Protein AF-A0A948BMI4-F1 (afdb_monomer_lite)

Structure (mmCIF, N/CA/C/O backbone):
data_AF-A0A948BMI4-F1
#
_entry.id   AF-A0A948BMI4-F1
#
loop_
_atom_site.group_PDB
_atom_site.id
_atom_site.type_symbol
_atom_site.label_atom_id
_atom_site.label_alt_id
_atom_site.label_comp_id
_atom_site.label_asym_id
_atom_site.label_entity_id
_atom_site.label_seq_id
_atom_site.pdbx_PDB_ins_code
_atom_site.Cartn_x
_atom_site.Cartn_y
_atom_site.Cartn_z
_atom_site.occupancy
_atom_site.B_iso_or_equiv
_atom_site.auth_seq_id
_atom_site.auth_comp_id
_atom_site.auth_asym_id
_atom_site.auth_atom_id
_atom_site.pdbx_PDB_model_num
ATOM 1 N N . MET A 1 1 ? -11.819 4.255 -56.281 1.00 50.78 1 MET A N 1
ATOM 2 C CA . MET A 1 1 ? -11.807 3.474 -55.018 1.00 50.78 1 MET A CA 1
ATOM 3 C C . MET A 1 1 ? -10.461 3.476 -54.283 1.00 50.78 1 MET A C 1
ATOM 5 O O . MET A 1 1 ? -10.488 3.552 -53.065 1.00 50.78 1 MET A O 1
ATOM 9 N N . GLY A 1 2 ? -9.300 3.485 -54.956 1.00 51.44 2 GLY A N 1
ATOM 10 C CA . GLY A 1 2 ? -7.984 3.348 -54.291 1.00 51.44 2 GLY A CA 1
ATOM 11 C C . GLY A 1 2 ? -7.544 4.464 -53.323 1.00 51.44 2 GLY A C 1
ATOM 12 O O . GLY A 1 2 ? -6.832 4.185 -52.367 1.00 51.44 2 GLY A O 1
ATOM 13 N N . LYS A 1 3 ? -8.005 5.714 -53.491 1.00 50.28 3 LYS A N 1
ATOM 14 C CA . LYS A 1 3 ? -7.587 6.841 -52.624 1.00 50.28 3 LYS A CA 1
ATOM 15 C C . LYS A 1 3 ? -8.159 6.781 -51.197 1.00 50.28 3 LYS A C 1
ATOM 17 O O . LYS A 1 3 ? -7.543 7.297 -50.276 1.00 50.28 3 LYS A O 1
ATOM 22 N N . ARG A 1 4 ? -9.320 6.135 -51.006 1.00 53.16 4 ARG A N 1
ATOM 23 C CA . ARG A 1 4 ? -9.958 5.986 -49.682 1.00 53.16 4 ARG A CA 1
ATOM 24 C C . ARG A 1 4 ? -9.308 4.880 -48.848 1.00 53.16 4 ARG A C 1
ATOM 26 O O . ARG A 1 4 ? -9.227 5.009 -47.637 1.00 53.16 4 ARG A O 1
ATOM 33 N N . ILE A 1 5 ? -8.796 3.837 -49.500 1.00 58.19 5 ILE A N 1
ATOM 34 C CA . ILE A 1 5 ? -8.143 2.700 -48.835 1.00 58.19 5 ILE A CA 1
ATOM 35 C C . ILE A 1 5 ? -6.747 3.103 -48.332 1.00 58.19 5 ILE A C 1
ATOM 37 O O . ILE A 1 5 ? -6.380 2.774 -47.209 1.00 58.19 5 ILE A O 1
ATOM 41 N N . ALA A 1 6 ? -6.012 3.906 -49.112 1.00 57.78 6 ALA A N 1
ATOM 42 C CA . ALA A 1 6 ? -4.704 4.427 -48.709 1.00 57.78 6 ALA A CA 1
ATOM 43 C C . ALA A 1 6 ? -4.778 5.364 -47.484 1.00 57.78 6 ALA A C 1
ATOM 45 O O . ALA A 1 6 ? -3.918 5.297 -46.612 1.00 57.78 6 ALA A O 1
ATOM 46 N N . ALA A 1 7 ? -5.825 6.193 -47.380 1.00 56.16 7 ALA A N 1
ATOM 47 C CA . ALA A 1 7 ? -6.018 7.090 -46.237 1.00 56.16 7 ALA A CA 1
ATOM 48 C C . ALA A 1 7 ? -6.340 6.331 -44.936 1.00 56.16 7 ALA A C 1
ATOM 50 O O . ALA A 1 7 ? -5.856 6.699 -43.870 1.00 56.16 7 ALA A O 1
ATOM 51 N N . VAL A 1 8 ? -7.112 5.244 -45.029 1.00 58.72 8 VAL A N 1
ATOM 52 C CA . VAL A 1 8 ? -7.454 4.393 -43.877 1.00 58.72 8 VAL A CA 1
ATOM 53 C C . VAL A 1 8 ? -6.236 3.600 -43.392 1.00 58.72 8 VAL A C 1
ATOM 55 O O . VAL A 1 8 ? -6.011 3.508 -42.188 1.00 58.72 8 VAL A O 1
ATOM 58 N N . ALA A 1 9 ? -5.403 3.096 -44.308 1.00 58.59 9 ALA A N 1
ATOM 59 C CA . ALA A 1 9 ? -4.159 2.413 -43.952 1.00 58.59 9 ALA A CA 1
ATOM 60 C C . ALA A 1 9 ? -3.138 3.356 -43.281 1.00 58.59 9 ALA A C 1
ATOM 62 O O . ALA A 1 9 ? -2.471 2.962 -42.326 1.00 58.59 9 ALA A O 1
ATOM 63 N N . LEU A 1 10 ? -3.056 4.614 -43.731 1.00 55.06 10 LEU A N 1
ATOM 64 C CA . LEU A 1 10 ? -2.165 5.620 -43.144 1.00 55.06 10 LEU A CA 1
ATOM 65 C C . LEU A 1 10 ? -2.609 6.036 -41.728 1.00 55.06 10 LEU A C 1
ATOM 67 O O . LEU A 1 10 ? -1.770 6.199 -40.846 1.00 55.06 10 LEU A O 1
ATOM 71 N N . LEU A 1 11 ? -3.923 6.152 -41.495 1.00 55.62 11 LEU A N 1
ATOM 72 C CA . LEU A 1 11 ? -4.484 6.419 -40.165 1.00 55.62 11 LEU A CA 1
ATOM 73 C C . LEU A 1 11 ? -4.251 5.252 -39.198 1.00 55.62 11 LEU A C 1
ATOM 75 O O . LEU A 1 11 ? -3.879 5.497 -38.053 1.00 55.62 11 LEU A O 1
ATOM 79 N N . MET A 1 12 ? -4.388 4.000 -39.659 1.00 55.59 12 MET A N 1
ATOM 80 C CA . MET A 1 12 ? -4.096 2.828 -38.823 1.00 55.59 12 MET A CA 1
ATOM 81 C C . MET A 1 12 ? -2.617 2.747 -38.419 1.00 55.59 12 MET A C 1
ATOM 83 O O . MET A 1 12 ? -2.314 2.439 -37.265 1.00 55.59 12 MET A O 1
ATOM 87 N N . ALA A 1 13 ? -1.696 3.070 -39.332 1.00 54.59 13 ALA A N 1
ATOM 88 C CA . ALA A 1 13 ? -0.263 3.092 -39.039 1.00 54.59 13 ALA A CA 1
ATOM 89 C C . ALA A 1 13 ? 0.114 4.191 -38.026 1.00 54.59 13 ALA A C 1
ATOM 91 O O . ALA A 1 13 ? 0.957 3.962 -37.161 1.00 54.59 13 ALA A O 1
ATOM 92 N N . PHE A 1 14 ? -0.553 5.352 -38.067 1.00 52.34 14 PHE A N 1
ATOM 93 C CA . PHE A 1 14 ? -0.360 6.416 -37.074 1.00 52.34 14 PHE A CA 1
ATOM 94 C C . PHE A 1 14 ? -0.955 6.073 -35.701 1.00 52.34 14 PHE A C 1
ATOM 96 O O . PHE A 1 14 ? -0.354 6.407 -34.682 1.00 52.34 14 PHE A O 1
ATOM 103 N N . SER A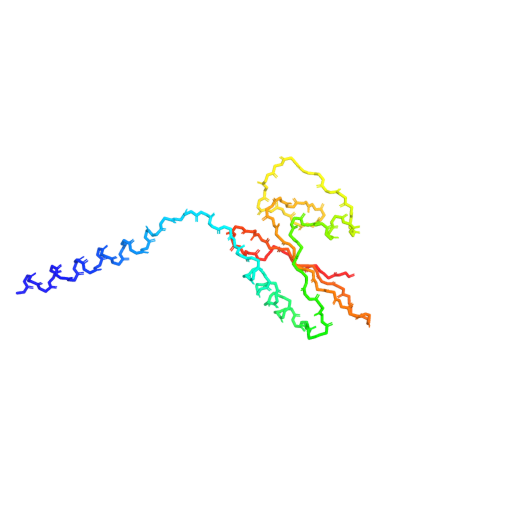 1 15 ? -2.083 5.356 -35.645 1.00 52.47 15 SER A N 1
ATOM 104 C CA . SER A 1 15 ? -2.618 4.846 -34.374 1.00 52.47 15 SER A CA 1
ATOM 105 C C . SER A 1 15 ? -1.765 3.725 -33.772 1.00 52.47 15 SER A C 1
ATOM 107 O O . SER A 1 15 ? -1.665 3.638 -32.555 1.00 52.47 15 SER A O 1
ATOM 109 N N . LEU A 1 16 ? -1.091 2.913 -34.596 1.00 48.19 16 LEU A N 1
ATOM 110 C CA . LEU A 1 16 ? -0.130 1.907 -34.125 1.00 48.19 16 LEU A CA 1
ATOM 111 C C . LEU A 1 16 ? 1.130 2.546 -33.525 1.00 48.19 16 LEU A C 1
ATOM 113 O O . LEU A 1 16 ? 1.643 2.050 -32.527 1.00 48.19 16 LEU A O 1
ATOM 117 N N . LEU A 1 17 ? 1.590 3.678 -34.068 1.00 47.78 17 LEU A N 1
ATOM 118 C CA . LEU A 1 17 ? 2.735 4.418 -33.523 1.00 47.78 17 LEU A CA 1
ATOM 119 C C . LEU A 1 17 ? 2.436 5.105 -32.179 1.00 47.78 17 LEU A C 1
ATOM 121 O O . LEU A 1 17 ? 3.354 5.283 -31.387 1.00 47.78 17 LEU A O 1
ATOM 125 N N . PHE A 1 18 ? 1.172 5.426 -31.878 1.00 46.12 18 PHE A N 1
ATOM 126 C CA . PHE A 1 18 ? 0.768 5.911 -30.548 1.00 46.12 18 PHE A CA 1
ATOM 127 C C . PHE A 1 18 ? 0.729 4.808 -29.479 1.00 46.12 18 PHE A C 1
ATOM 129 O O . PHE A 1 18 ? 0.799 5.112 -28.292 1.00 46.12 18 PHE A O 1
ATOM 136 N N . ILE A 1 19 ? 0.631 3.537 -29.883 1.00 52.31 19 ILE A N 1
ATOM 137 C CA . ILE A 1 19 ? 0.611 2.388 -28.962 1.00 52.31 19 ILE A CA 1
ATOM 138 C C . ILE A 1 19 ? 2.039 1.950 -28.602 1.00 52.31 19 ILE A C 1
ATOM 140 O O . ILE A 1 19 ? 2.262 1.382 -27.539 1.00 52.31 19 ILE A O 1
ATOM 144 N N . ILE A 1 20 ? 3.027 2.285 -29.436 1.00 47.75 20 ILE A N 1
ATOM 145 C CA . ILE A 1 20 ? 4.455 2.076 -29.157 1.00 47.75 20 ILE A CA 1
ATOM 146 C C . ILE A 1 20 ? 5.041 3.370 -28.568 1.00 47.75 20 ILE A C 1
ATOM 148 O O . ILE A 1 20 ? 6.095 3.862 -28.967 1.00 47.75 20 ILE A O 1
ATOM 152 N N . GLY A 1 21 ? 4.321 3.959 -27.612 1.00 44.25 21 GLY A N 1
ATOM 153 C CA . GLY A 1 21 ? 4.924 4.877 -26.661 1.00 44.25 21 GLY A CA 1
ATOM 154 C C . GLY A 1 21 ? 5.904 4.066 -25.828 1.00 44.25 21 GLY A C 1
ATOM 155 O O . GLY A 1 21 ? 5.504 3.126 -25.151 1.00 44.25 21 GLY A O 1
ATOM 156 N N . ILE A 1 22 ? 7.186 4.385 -25.967 1.00 49.56 22 ILE A N 1
ATOM 157 C CA . ILE A 1 22 ? 8.327 3.828 -25.240 1.00 49.56 22 ILE A CA 1
ATOM 158 C C . ILE A 1 22 ? 7.912 3.518 -23.795 1.00 49.56 22 ILE A C 1
ATOM 160 O O . ILE A 1 22 ? 7.785 4.428 -22.978 1.00 49.56 22 ILE A O 1
ATOM 164 N N . ALA A 1 23 ? 7.691 2.237 -23.491 1.00 48.03 23 ALA A N 1
ATOM 165 C CA . ALA A 1 23 ? 7.486 1.755 -22.135 1.00 48.03 23 ALA A CA 1
ATOM 166 C C . ALA A 1 23 ? 8.838 1.801 -21.413 1.00 48.03 23 ALA A C 1
ATOM 168 O O . ALA A 1 23 ? 9.484 0.785 -21.174 1.00 48.03 23 ALA A O 1
ATOM 169 N N . ALA A 1 24 ? 9.302 3.011 -21.105 1.00 44.19 24 ALA A N 1
ATOM 170 C CA . ALA A 1 24 ? 10.083 3.180 -19.900 1.00 44.19 24 ALA A CA 1
ATOM 171 C C . ALA A 1 24 ? 9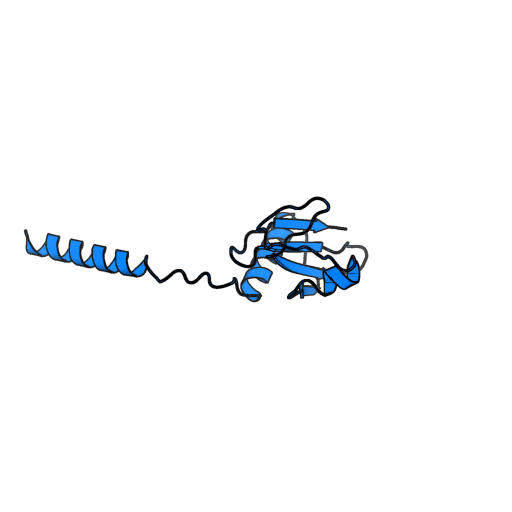.162 2.709 -18.773 1.00 44.19 24 ALA A C 1
ATOM 173 O O . ALA A 1 24 ? 8.042 3.207 -18.665 1.00 44.19 24 ALA A O 1
ATOM 174 N N . ALA A 1 25 ? 9.590 1.703 -18.010 1.00 54.91 25 ALA A N 1
ATOM 175 C CA . ALA A 1 25 ? 8.930 1.305 -16.776 1.00 54.91 25 ALA A CA 1
ATOM 176 C C . ALA A 1 25 ? 8.937 2.527 -15.847 1.00 54.91 25 ALA A C 1
ATOM 178 O O . ALA A 1 25 ? 9.912 2.793 -15.147 1.00 54.91 25 ALA A O 1
ATOM 179 N N . GLN A 1 26 ? 7.913 3.364 -15.975 1.00 62.81 26 GLN A N 1
ATOM 180 C CA . GLN A 1 26 ? 7.751 4.551 -15.169 1.00 62.81 26 GLN A CA 1
ATOM 181 C C . GLN A 1 26 ? 7.099 4.079 -13.882 1.00 62.81 26 GLN A C 1
ATOM 183 O O . GLN A 1 26 ? 5.980 3.572 -13.913 1.00 62.81 26 GLN A O 1
ATOM 188 N N . GLU A 1 27 ? 7.836 4.206 -12.781 1.00 69.88 27 GLU A N 1
ATOM 189 C CA . GLU A 1 27 ? 7.333 3.878 -11.452 1.00 69.88 27 GLU A CA 1
ATOM 190 C C . GLU A 1 27 ? 5.977 4.560 -11.221 1.00 69.88 27 GLU A C 1
ATOM 192 O O . GLU A 1 27 ? 5.765 5.718 -11.610 1.00 69.88 27 GLU A O 1
ATOM 197 N N . VAL A 1 28 ? 5.049 3.830 -10.607 1.00 81.44 28 VAL A N 1
ATOM 198 C CA . VAL A 1 28 ? 3.720 4.340 -10.291 1.00 81.44 28 VAL A CA 1
ATOM 199 C C . VAL A 1 28 ? 3.859 5.483 -9.290 1.00 81.44 28 VAL A C 1
ATOM 201 O O . VAL A 1 28 ? 4.554 5.383 -8.281 1.00 81.44 28 VAL A O 1
ATOM 204 N N . THR A 1 29 ? 3.194 6.603 -9.567 1.00 88.81 29 THR A N 1
ATOM 205 C CA . THR A 1 29 ? 3.293 7.786 -8.708 1.00 88.81 29 THR A CA 1
ATOM 206 C C . THR A 1 29 ? 2.695 7.526 -7.325 1.00 88.81 29 THR A C 1
ATOM 208 O O . THR A 1 29 ? 1.731 6.773 -7.179 1.00 88.81 29 THR A O 1
ATOM 211 N N . ALA A 1 30 ? 3.209 8.214 -6.301 1.00 87.94 30 ALA A N 1
ATOM 212 C CA . ALA A 1 30 ? 2.700 8.104 -4.932 1.00 87.94 30 ALA A CA 1
ATOM 213 C C . ALA A 1 30 ? 1.189 8.389 -4.832 1.00 87.94 30 ALA A C 1
ATOM 215 O O . ALA A 1 30 ? 0.472 7.687 -4.121 1.00 87.94 30 ALA A O 1
ATOM 216 N N . ASP A 1 31 ? 0.689 9.376 -5.583 1.00 89.75 31 ASP A N 1
ATOM 217 C CA . ASP A 1 31 ? -0.744 9.688 -5.634 1.00 89.75 31 ASP A CA 1
ATOM 218 C C . ASP A 1 31 ? -1.547 8.515 -6.194 1.00 89.75 31 ASP A C 1
ATOM 220 O O . ASP A 1 31 ? -2.567 8.128 -5.621 1.00 89.75 31 ASP A O 1
ATOM 224 N N . LYS A 1 32 ? -1.046 7.877 -7.258 1.00 88.94 32 LYS A N 1
ATOM 225 C CA . LYS A 1 32 ? -1.711 6.715 -7.838 1.00 88.94 32 LYS A CA 1
ATOM 226 C C . LYS A 1 32 ? -1.705 5.520 -6.884 1.00 88.94 32 LYS A C 1
ATOM 228 O O . LYS A 1 32 ? -2.709 4.818 -6.779 1.00 88.94 32 LYS A O 1
ATOM 233 N N . ILE A 1 33 ? -0.615 5.316 -6.151 1.00 90.12 33 ILE A N 1
ATOM 234 C CA . ILE A 1 33 ? -0.516 4.264 -5.134 1.00 90.12 33 ILE A CA 1
ATOM 235 C C . ILE A 1 33 ? -1.514 4.511 -3.994 1.00 90.12 33 ILE A C 1
ATOM 237 O O . ILE A 1 33 ? -2.227 3.590 -3.597 1.00 90.12 33 ILE A O 1
ATOM 241 N N . LYS A 1 34 ? -1.646 5.753 -3.512 1.00 91.38 34 LYS A N 1
ATOM 242 C CA . LYS A 1 34 ? -2.663 6.113 -2.508 1.00 91.38 34 LYS A CA 1
ATOM 243 C C . LYS A 1 34 ? -4.083 5.854 -3.009 1.00 91.38 34 LYS A C 1
ATOM 245 O O . LYS A 1 34 ? -4.886 5.283 -2.274 1.00 91.38 34 LYS A O 1
ATOM 250 N N . GLU A 1 35 ? -4.398 6.241 -4.246 1.00 91.31 35 GLU A N 1
ATOM 251 C CA . GLU A 1 35 ? -5.709 5.974 -4.854 1.00 91.31 35 GLU A CA 1
ATOM 252 C C . GLU A 1 35 ? -6.031 4.476 -4.881 1.00 91.31 35 GLU A C 1
ATOM 254 O O . GLU A 1 35 ? -7.129 4.067 -4.493 1.00 91.31 35 GLU A O 1
ATOM 259 N N . VAL A 1 36 ? -5.070 3.658 -5.319 1.00 90.62 36 VAL A N 1
ATOM 260 C CA . VAL A 1 36 ? -5.209 2.199 -5.378 1.00 90.62 36 VAL A CA 1
ATOM 261 C C . VAL A 1 36 ? -5.415 1.619 -3.978 1.00 90.62 36 VAL A C 1
ATOM 263 O O . VAL A 1 36 ? -6.321 0.807 -3.785 1.00 90.62 36 VAL A O 1
ATOM 266 N N . ALA A 1 37 ? -4.648 2.076 -2.986 1.00 92.44 37 ALA A N 1
ATOM 267 C CA . ALA A 1 37 ? -4.792 1.626 -1.606 1.00 92.44 37 ALA A CA 1
ATOM 268 C C . ALA A 1 37 ? -6.176 1.954 -1.031 1.00 92.44 37 ALA A C 1
ATOM 270 O O . ALA A 1 37 ? -6.839 1.090 -0.460 1.00 92.44 37 ALA A O 1
ATOM 271 N N . ILE A 1 38 ? -6.650 3.186 -1.236 1.00 92.75 38 ILE A N 1
ATOM 272 C CA . ILE A 1 38 ? -7.982 3.626 -0.803 1.00 92.75 38 ILE A CA 1
ATOM 273 C C . ILE A 1 38 ? -9.071 2.755 -1.436 1.00 92.75 38 ILE A C 1
ATOM 275 O O . ILE A 1 38 ? -10.002 2.331 -0.748 1.00 92.75 38 ILE A O 1
ATOM 279 N N . ALA A 1 39 ? -8.961 2.470 -2.736 1.00 91.31 39 ALA A N 1
ATOM 280 C CA . ALA A 1 39 ? -9.907 1.607 -3.432 1.00 91.31 39 ALA A CA 1
ATOM 281 C C . ALA A 1 39 ? -9.894 0.176 -2.868 1.00 91.31 39 ALA A C 1
ATOM 283 O O . ALA A 1 39 ? -10.961 -0.400 -2.655 1.00 91.31 39 ALA A O 1
ATOM 284 N N . ALA A 1 40 ? -8.713 -0.371 -2.566 1.00 89.69 40 ALA A N 1
ATOM 285 C CA . ALA A 1 40 ? -8.556 -1.709 -2.002 1.00 89.69 40 ALA A CA 1
ATOM 286 C C . ALA A 1 40 ? -9.200 -1.845 -0.612 1.00 89.69 40 ALA A C 1
ATOM 288 O O . ALA A 1 40 ? -9.920 -2.811 -0.354 1.00 89.69 40 ALA A O 1
ATOM 289 N N . VAL A 1 41 ? -9.002 -0.858 0.268 1.00 89.69 41 VAL A N 1
ATOM 290 C CA . VAL A 1 41 ? -9.604 -0.847 1.613 1.00 89.69 41 VAL A CA 1
ATOM 291 C C . VAL A 1 41 ? -11.123 -0.685 1.536 1.00 89.69 41 VAL A C 1
ATOM 293 O O . VAL A 1 41 ? -11.861 -1.441 2.171 1.00 89.69 41 VAL A O 1
ATOM 296 N N . LYS A 1 42 ? -11.620 0.224 0.685 1.00 89.88 42 LYS A N 1
ATOM 297 C CA . LYS A 1 42 ? -13.065 0.396 0.461 1.00 89.88 42 LYS A CA 1
ATOM 298 C C . LYS A 1 42 ? -13.722 -0.855 -0.124 1.00 89.88 42 LYS A C 1
ATOM 300 O O . LYS A 1 42 ? -14.842 -1.180 0.258 1.00 89.88 42 LYS A O 1
ATOM 305 N N . ALA A 1 43 ? -13.034 -1.587 -1.003 1.00 88.00 43 ALA A N 1
ATOM 306 C CA . ALA A 1 43 ? -13.532 -2.845 -1.562 1.00 88.00 43 ALA A CA 1
ATOM 307 C C . ALA A 1 43 ? -13.704 -3.948 -0.500 1.00 88.00 43 ALA A C 1
ATOM 309 O O . ALA A 1 43 ? -14.540 -4.832 -0.676 1.00 88.00 43 ALA A O 1
ATOM 310 N N . LYS A 1 44 ? -12.979 -3.871 0.628 1.00 85.88 44 LYS A N 1
ATOM 311 C CA . LYS A 1 44 ? -13.197 -4.725 1.809 1.00 85.88 44 LYS A CA 1
ATOM 312 C C . LYS A 1 44 ? -14.371 -4.270 2.694 1.00 85.88 44 LYS A C 1
ATOM 314 O O . LYS A 1 44 ? -14.652 -4.917 3.697 1.00 85.88 44 LYS A O 1
ATOM 319 N N . GLY A 1 45 ? -15.068 -3.189 2.335 1.00 87.56 45 GLY A N 1
ATOM 320 C CA . GLY A 1 45 ? -16.209 -2.655 3.086 1.00 87.56 45 GLY A CA 1
ATOM 321 C C . GLY A 1 45 ? -15.822 -1.816 4.306 1.00 87.56 45 GLY A C 1
ATOM 322 O O . GLY A 1 45 ? -16.651 -1.606 5.188 1.00 87.56 45 GLY A O 1
ATOM 323 N N . ILE A 1 46 ? -14.575 -1.348 4.374 1.00 85.81 46 ILE A N 1
ATOM 324 C CA . ILE A 1 46 ? -14.056 -0.590 5.515 1.00 85.81 46 ILE A CA 1
ATOM 325 C C . ILE A 1 46 ? -14.268 0.908 5.270 1.00 85.81 46 ILE A C 1
ATOM 327 O O . ILE A 1 46 ? -13.902 1.430 4.212 1.00 85.81 46 ILE A O 1
ATOM 331 N N . ASN A 1 47 ? -14.862 1.605 6.246 1.00 87.00 47 ASN A N 1
ATOM 332 C CA . ASN A 1 47 ? -14.965 3.063 6.210 1.00 87.00 47 ASN A CA 1
ATOM 333 C C . ASN A 1 47 ? -13.613 3.678 6.589 1.00 87.00 47 ASN A C 1
ATOM 335 O O . ASN A 1 47 ? -13.080 3.358 7.642 1.00 87.00 47 ASN A O 1
ATOM 339 N N . ILE A 1 48 ? -13.082 4.558 5.741 1.00 87.50 48 ILE A N 1
ATOM 340 C CA . ILE A 1 48 ? -11.782 5.220 5.933 1.00 87.50 48 ILE A CA 1
ATOM 341 C C . ILE A 1 48 ? -11.910 6.720 6.234 1.00 87.50 48 ILE A C 1
ATOM 343 O O . ILE A 1 48 ? -10.903 7.416 6.245 1.00 87.50 48 ILE A O 1
ATOM 347 N N . GLU A 1 49 ? -13.125 7.249 6.419 1.00 86.38 49 GLU A N 1
ATOM 348 C CA . GLU A 1 49 ? -13.353 8.687 6.667 1.00 86.38 49 GLU A CA 1
ATOM 349 C C . GLU A 1 49 ? -12.619 9.208 7.907 1.00 86.38 49 GLU A C 1
ATOM 351 O O . GLU A 1 49 ? -12.208 10.366 7.943 1.00 86.38 49 GLU A O 1
ATOM 356 N N . GLU A 1 50 ? -12.430 8.345 8.903 1.00 84.62 50 GLU A N 1
ATOM 357 C CA . GLU A 1 50 ? -11.740 8.670 10.152 1.00 84.62 50 GLU A CA 1
ATOM 358 C C . GLU A 1 50 ? -10.252 8.283 10.140 1.00 84.62 50 GLU A C 1
ATOM 360 O O . GLU A 1 50 ? -9.562 8.518 11.131 1.00 84.62 50 GLU A O 1
ATOM 365 N N . ALA A 1 51 ? -9.753 7.713 9.036 1.00 88.19 51 ALA A N 1
ATOM 366 C CA . ALA A 1 51 ? -8.364 7.288 8.908 1.00 88.19 51 ALA A CA 1
ATOM 367 C C . ALA A 1 51 ? -7.463 8.419 8.404 1.00 88.19 51 ALA A C 1
ATOM 369 O O . ALA A 1 51 ? -7.787 9.112 7.432 1.00 88.19 51 ALA A O 1
ATOM 370 N N . VAL A 1 52 ? -6.273 8.547 8.988 1.00 89.94 52 VAL A N 1
ATOM 371 C CA . VAL A 1 52 ? -5.184 9.318 8.380 1.00 89.94 52 VAL A CA 1
ATOM 372 C C . VAL A 1 52 ? -4.447 8.401 7.405 1.00 89.94 52 VAL A C 1
ATOM 374 O O . VAL A 1 52 ? -3.873 7.389 7.792 1.00 89.94 52 VAL A O 1
ATOM 377 N N . VAL A 1 53 ? -4.470 8.749 6.116 1.00 90.81 53 VAL A N 1
ATOM 378 C CA . VAL A 1 53 ? -3.826 7.951 5.060 1.00 90.81 53 VAL A CA 1
ATOM 379 C C . VAL A 1 53 ? -2.398 8.435 4.835 1.00 90.81 53 VAL A C 1
ATOM 381 O O . VAL A 1 53 ? -2.169 9.540 4.333 1.00 90.81 53 VAL A O 1
ATOM 384 N N . ILE A 1 54 ? -1.429 7.589 5.167 1.00 90.38 54 ILE A N 1
ATOM 385 C CA . ILE A 1 54 ? -0.002 7.887 5.107 1.00 90.38 54 ILE A CA 1
ATOM 386 C C . ILE A 1 54 ? 0.643 7.003 4.041 1.00 90.38 54 ILE A C 1
ATOM 388 O O . ILE A 1 54 ? 0.486 5.788 4.034 1.00 90.38 54 ILE A O 1
ATOM 392 N N . TYR A 1 55 ? 1.370 7.620 3.112 1.00 89.19 55 TYR A N 1
ATOM 393 C CA . TYR A 1 55 ? 2.201 6.892 2.154 1.00 89.19 55 TYR A CA 1
ATOM 394 C C . TYR A 1 55 ? 3.601 6.751 2.736 1.00 89.19 55 TYR A C 1
ATOM 396 O O . TYR A 1 55 ? 4.259 7.757 3.002 1.00 89.19 55 TYR A O 1
ATOM 404 N N . ASP A 1 56 ? 4.021 5.511 2.943 1.00 84.25 56 ASP A N 1
ATOM 405 C CA . ASP A 1 56 ? 5.298 5.155 3.545 1.00 84.25 56 ASP A CA 1
ATOM 406 C C . ASP A 1 56 ? 6.308 4.803 2.446 1.00 84.25 56 ASP A C 1
ATOM 408 O O . ASP A 1 56 ? 6.416 3.663 1.978 1.00 84.25 56 ASP A O 1
ATOM 412 N N . ASP A 1 57 ? 7.017 5.833 1.981 1.00 79.88 57 ASP A N 1
ATOM 413 C CA . ASP A 1 57 ? 8.033 5.695 0.944 1.00 79.88 57 ASP A CA 1
ATOM 414 C C . ASP A 1 57 ? 9.295 5.021 1.495 1.00 79.88 57 ASP A C 1
ATOM 416 O O . ASP A 1 57 ? 9.993 5.561 2.358 1.00 79.88 57 ASP A O 1
ATOM 420 N N . GLY A 1 58 ? 9.598 3.832 0.978 1.00 70.62 58 GLY A N 1
ATOM 421 C CA . GLY A 1 58 ? 10.721 3.027 1.455 1.00 70.62 58 GLY A CA 1
ATOM 422 C C . GLY A 1 58 ? 10.451 2.260 2.751 1.00 70.62 58 GLY A C 1
ATOM 423 O O . GLY A 1 58 ? 11.412 1.800 3.351 1.00 70.62 58 GLY A O 1
ATOM 424 N N . ASN A 1 59 ? 9.182 2.082 3.146 1.00 75.06 59 ASN A N 1
ATOM 425 C CA . ASN A 1 59 ? 8.756 1.204 4.247 1.00 75.06 59 ASN A CA 1
ATOM 426 C C . ASN A 1 59 ? 9.332 1.562 5.629 1.00 75.06 59 ASN A C 1
ATOM 428 O O . ASN A 1 59 ? 9.546 0.677 6.453 1.00 75.06 59 ASN A O 1
ATOM 432 N N . LYS A 1 60 ? 9.593 2.844 5.897 1.00 77.88 60 LYS A N 1
ATOM 433 C CA . LYS A 1 60 ? 10.212 3.284 7.154 1.00 77.88 60 LYS A CA 1
ATOM 434 C C . LYS A 1 60 ? 9.285 3.094 8.346 1.00 77.88 60 LYS A C 1
ATOM 436 O O . LYS A 1 60 ? 9.733 2.615 9.379 1.00 77.88 60 LYS A O 1
ATOM 441 N N . LEU A 1 61 ? 8.004 3.438 8.203 1.00 78.19 61 LEU A N 1
ATOM 442 C CA . LEU A 1 61 ? 7.020 3.233 9.271 1.00 78.19 61 LEU A CA 1
ATOM 443 C C . LEU A 1 61 ? 6.816 1.745 9.534 1.00 78.19 61 LEU A C 1
ATOM 445 O O . LEU A 1 61 ? 6.718 1.329 10.683 1.00 78.19 61 LEU A O 1
ATOM 449 N N . MET A 1 62 ? 6.803 0.938 8.475 1.00 76.12 62 MET A N 1
ATOM 450 C CA . MET A 1 62 ? 6.745 -0.513 8.611 1.00 76.12 62 MET A CA 1
ATOM 451 C C . MET A 1 62 ? 7.985 -1.055 9.344 1.00 76.12 62 MET A C 1
ATOM 453 O O . MET A 1 62 ? 7.834 -1.843 10.275 1.00 76.12 62 MET A O 1
ATOM 457 N N . GLU A 1 63 ? 9.194 -0.611 8.987 1.00 75.50 63 GLU A N 1
ATOM 458 C CA . GLU A 1 63 ? 10.436 -1.007 9.667 1.00 75.50 63 GLU A CA 1
ATOM 459 C C . GLU A 1 63 ? 10.475 -0.561 11.135 1.00 75.50 63 GLU A C 1
ATOM 461 O O . GLU A 1 63 ? 10.956 -1.301 11.992 1.00 75.50 63 GLU A O 1
ATOM 466 N N . GLU A 1 64 ? 9.959 0.625 11.456 1.00 77.25 64 GLU A N 1
ATOM 467 C CA . GLU A 1 64 ? 9.832 1.098 12.838 1.00 77.25 64 GLU A CA 1
ATOM 468 C C . GLU A 1 64 ? 8.807 0.274 13.631 1.00 77.25 64 GLU A C 1
ATOM 470 O O . GLU A 1 64 ? 9.044 -0.040 14.799 1.00 77.25 64 GLU A O 1
ATOM 475 N N . HIS A 1 65 ? 7.694 -0.107 12.999 1.00 74.19 65 HIS A N 1
ATOM 476 C CA . HIS A 1 65 ? 6.602 -0.833 13.644 1.00 74.19 65 HIS A CA 1
ATOM 477 C C . HIS A 1 65 ? 6.910 -2.333 13.823 1.00 74.19 65 HIS A C 1
ATOM 479 O O . HIS A 1 65 ? 6.636 -2.903 14.879 1.00 74.19 65 HIS A O 1
ATOM 485 N N . PHE A 1 66 ? 7.507 -2.986 12.820 1.00 72.81 66 PHE A N 1
ATOM 486 C CA . PHE A 1 66 ? 7.748 -4.437 12.798 1.00 72.81 66 PHE A CA 1
ATOM 487 C C . PHE A 1 66 ? 9.235 -4.843 12.879 1.00 72.81 66 PHE A C 1
ATOM 489 O O . PHE A 1 66 ? 9.528 -6.030 13.049 1.00 72.81 66 PHE A O 1
ATOM 496 N N . GLY A 1 67 ? 10.176 -3.895 12.802 1.00 66.88 67 GLY A N 1
ATOM 497 C CA . GLY A 1 67 ? 11.629 -4.122 12.799 1.00 66.88 67 GLY A CA 1
ATOM 498 C C . GLY A 1 67 ? 12.270 -4.113 11.399 1.00 66.88 67 GLY A C 1
ATOM 499 O O . GLY A 1 67 ? 11.587 -4.196 10.382 1.00 66.88 67 GLY A O 1
ATOM 500 N N . ILE A 1 68 ? 13.612 -4.035 11.342 1.00 57.06 68 ILE A N 1
ATOM 501 C CA . ILE A 1 68 ? 14.373 -4.018 10.077 1.00 57.06 68 ILE A CA 1
ATOM 502 C C . ILE A 1 68 ? 14.276 -5.364 9.365 1.00 57.06 68 ILE A C 1
ATOM 504 O O . ILE A 1 68 ? 14.544 -6.431 9.922 1.00 57.06 68 ILE A O 1
ATOM 508 N N . VAL A 1 69 ? 14.014 -5.270 8.072 1.00 53.62 69 VAL A N 1
ATOM 509 C CA . VAL A 1 69 ? 13.861 -6.383 7.157 1.00 53.62 69 VAL A CA 1
ATOM 510 C C . VAL A 1 69 ? 15.006 -6.362 6.138 1.00 53.62 69 VAL A C 1
ATOM 512 O O . VAL A 1 69 ? 14.984 -5.599 5.177 1.00 53.62 69 VAL A O 1
ATOM 515 N N . GLN A 1 70 ? 16.035 -7.194 6.316 1.00 45.19 70 GLN A N 1
ATOM 516 C CA . GLN A 1 70 ? 17.076 -7.367 5.291 1.00 45.19 70 GLN A CA 1
ATOM 517 C C . GLN A 1 70 ? 16.711 -8.494 4.325 1.00 45.19 70 GLN A C 1
ATOM 519 O O . GLN A 1 70 ? 16.411 -9.609 4.745 1.00 45.19 70 GLN A O 1
ATOM 524 N N . VAL A 1 71 ? 16.807 -8.225 3.022 1.00 48.78 71 VAL A N 1
ATOM 525 C CA . VAL A 1 71 ? 16.759 -9.244 1.959 1.00 48.78 71 VAL A CA 1
ATOM 526 C C . VAL A 1 71 ? 17.793 -8.879 0.895 1.00 48.78 71 VAL A C 1
ATOM 528 O O . VAL A 1 71 ? 18.145 -7.706 0.778 1.00 48.78 71 VAL A O 1
ATOM 531 N N . GLU A 1 72 ? 18.262 -9.835 0.085 1.00 46.84 72 GLU A N 1
ATOM 532 C CA . GLU A 1 72 ? 19.342 -9.651 -0.905 1.00 46.84 72 GLU A CA 1
ATOM 533 C C . GLU A 1 72 ? 18.893 -9.466 -2.376 1.00 46.84 72 GLU A C 1
ATOM 535 O O . GLU A 1 72 ? 19.595 -8.768 -3.094 1.00 46.84 72 GLU A O 1
ATOM 540 N N . GLU A 1 73 ? 17.654 -9.777 -2.808 1.00 46.28 73 GLU A N 1
ATOM 541 C CA . GLU A 1 73 ? 17.230 -9.554 -4.223 1.00 46.28 73 GLU A CA 1
ATOM 542 C C . GLU A 1 73 ? 15.819 -8.954 -4.449 1.00 46.28 73 GLU A C 1
ATOM 544 O O . GLU A 1 73 ? 14.922 -9.199 -3.638 1.00 46.28 73 GLU A O 1
ATOM 549 N N . PRO A 1 74 ? 15.603 -8.137 -5.511 1.00 48.59 74 PRO A N 1
ATOM 550 C CA . PRO A 1 74 ? 14.304 -7.560 -5.855 1.00 48.59 74 PRO A CA 1
ATOM 551 C C . PRO A 1 74 ? 13.347 -8.615 -6.418 1.00 48.59 74 PRO A C 1
ATOM 553 O O . PRO A 1 74 ? 13.443 -8.982 -7.583 1.00 48.59 74 PRO A O 1
ATOM 556 N N . ASN A 1 75 ? 12.417 -9.101 -5.594 1.00 52.78 75 ASN A N 1
ATOM 557 C CA . ASN A 1 75 ? 11.355 -10.007 -6.030 1.00 52.78 75 ASN A CA 1
ATOM 558 C C . ASN A 1 75 ? 9.988 -9.298 -5.991 1.00 52.78 75 ASN A C 1
ATOM 560 O O . ASN A 1 75 ? 9.677 -8.603 -5.016 1.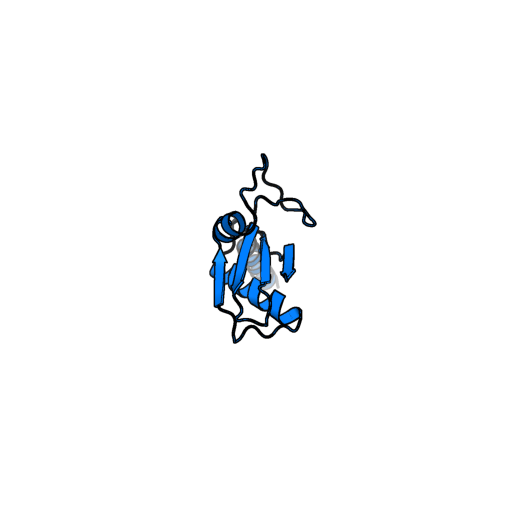00 52.78 75 ASN A O 1
ATOM 564 N N . HIS A 1 76 ? 9.182 -9.487 -7.039 1.00 51.38 76 HIS A N 1
ATOM 565 C CA . HIS A 1 76 ? 7.826 -8.937 -7.205 1.00 51.38 76 HIS A CA 1
ATOM 566 C C . HIS A 1 76 ? 6.750 -9.844 -6.531 1.00 51.38 76 HIS A C 1
ATOM 568 O O . HIS A 1 76 ? 5.712 -10.130 -7.117 1.00 51.38 76 HIS A O 1
ATOM 574 N N . GLY A 1 77 ? 7.033 -10.371 -5.323 1.00 51.69 77 GLY A N 1
ATOM 575 C CA . GLY A 1 77 ? 6.210 -11.322 -4.519 1.00 51.69 77 GLY A CA 1
ATOM 576 C C . GLY A 1 77 ? 7.046 -11.956 -3.376 1.00 51.69 77 GLY A C 1
ATOM 577 O O . GLY A 1 77 ? 8.264 -12.002 -3.525 1.00 51.69 77 GLY A O 1
ATOM 578 N N . ILE A 1 78 ? 6.583 -12.432 -2.197 1.00 51.06 78 ILE A N 1
ATOM 579 C CA . ILE A 1 78 ? 5.342 -13.106 -1.724 1.00 51.06 78 ILE A CA 1
ATOM 580 C C . ILE A 1 78 ? 5.027 -12.685 -0.259 1.00 51.06 78 ILE A C 1
ATOM 582 O O . ILE A 1 78 ? 5.961 -12.528 0.528 1.00 51.06 78 ILE A O 1
ATOM 586 N N . LEU A 1 79 ? 3.747 -12.636 0.164 1.00 52.97 79 LEU A N 1
ATOM 587 C CA . LEU A 1 79 ? 3.349 -12.461 1.578 1.00 52.97 79 LEU A CA 1
ATOM 588 C C . LEU A 1 79 ? 2.587 -13.650 2.204 1.00 52.97 79 LEU A C 1
ATOM 590 O O . LEU A 1 79 ? 1.553 -14.102 1.723 1.00 52.97 79 LEU A O 1
ATOM 594 N N . LYS A 1 80 ? 3.126 -14.102 3.343 1.00 45.75 80 LYS A N 1
ATOM 595 C CA . LYS A 1 80 ? 2.494 -14.573 4.598 1.00 45.75 80 LYS A CA 1
ATOM 596 C C . LYS A 1 80 ? 3.672 -14.912 5.532 1.00 45.75 80 LYS A C 1
ATOM 598 O O . LYS A 1 80 ? 4.039 -16.072 5.678 1.00 45.75 80 LYS A O 1
ATOM 603 N N . ARG A 1 81 ? 4.306 -13.877 6.108 1.00 49.31 81 ARG A N 1
ATOM 604 C CA . ARG A 1 81 ? 5.592 -13.886 6.864 1.00 49.31 81 ARG A CA 1
ATOM 605 C C . ARG A 1 81 ? 6.888 -13.954 6.031 1.00 49.31 81 ARG A C 1
ATOM 607 O O . ARG A 1 81 ? 7.832 -14.640 6.405 1.00 49.31 81 ARG A O 1
ATOM 614 N N . GLY A 1 82 ? 6.943 -13.220 4.925 1.00 50.88 82 GLY A N 1
ATOM 615 C CA . GLY A 1 82 ? 8.157 -12.988 4.134 1.00 50.88 82 GLY A CA 1
ATOM 616 C C . GLY A 1 82 ? 8.087 -11.618 3.458 1.00 50.88 82 GLY A C 1
ATOM 617 O O . GLY A 1 82 ? 7.054 -10.961 3.537 1.00 50.88 82 GLY A O 1
ATOM 618 N N . PHE A 1 83 ? 9.180 -11.173 2.842 1.00 53.47 83 PHE A N 1
ATOM 619 C CA . PHE A 1 83 ? 9.377 -9.779 2.443 1.00 53.47 83 PHE A CA 1
ATOM 620 C C . PHE A 1 83 ? 9.416 -9.605 0.923 1.00 53.47 83 PHE A C 1
ATOM 622 O O . PHE A 1 83 ? 10.016 -10.415 0.217 1.00 53.47 83 PHE A O 1
ATOM 629 N N . MET A 1 84 ? 8.826 -8.515 0.430 1.00 62.47 84 MET A N 1
ATOM 630 C CA . MET A 1 84 ? 8.977 -8.062 -0.957 1.00 62.47 84 MET A CA 1
ATOM 631 C C . MET A 1 84 ? 10.026 -6.950 -1.029 1.00 62.47 84 MET A C 1
ATOM 633 O O . MET A 1 84 ? 10.382 -6.347 -0.026 1.00 62.47 84 MET A O 1
ATOM 637 N N . LYS A 1 85 ? 10.568 -6.675 -2.211 1.00 59.91 85 LYS A N 1
ATOM 638 C CA . LYS A 1 85 ? 11.619 -5.652 -2.377 1.00 59.91 85 LYS A CA 1
ATOM 639 C C . LYS A 1 85 ? 11.242 -4.523 -3.323 1.00 59.91 85 LYS A C 1
ATOM 641 O O . LYS A 1 85 ? 12.036 -3.616 -3.562 1.00 59.91 85 LYS A O 1
ATOM 646 N N . ASN A 1 86 ? 10.028 -4.581 -3.853 1.00 74.94 86 ASN A N 1
ATOM 647 C CA . ASN A 1 86 ? 9.573 -3.669 -4.883 1.00 74.94 86 ASN A CA 1
ATOM 648 C C . ASN A 1 86 ? 8.153 -3.170 -4.633 1.00 74.94 86 ASN A C 1
ATOM 650 O O . ASN A 1 86 ? 7.329 -3.109 -5.538 1.00 74.94 86 ASN A O 1
ATOM 654 N N . TYR A 1 87 ? 7.864 -2.841 -3.378 1.00 80.31 87 TYR A N 1
ATOM 655 C CA . TYR A 1 87 ? 6.552 -2.364 -2.978 1.00 80.31 87 TYR A CA 1
ATOM 656 C C . TYR A 1 87 ? 6.628 -0.996 -2.308 1.00 80.31 87 TYR A C 1
ATOM 658 O O . TYR A 1 87 ? 7.679 -0.556 -1.829 1.00 80.31 87 TYR A O 1
ATOM 666 N N . ARG A 1 88 ? 5.480 -0.332 -2.291 1.00 85.94 88 ARG A N 1
ATOM 667 C CA . ARG A 1 88 ? 5.168 0.802 -1.432 1.00 85.94 88 ARG A CA 1
ATOM 668 C C . ARG A 1 88 ? 4.093 0.390 -0.452 1.00 85.94 88 ARG A C 1
ATOM 670 O O . ARG A 1 88 ? 3.269 -0.476 -0.755 1.00 85.94 88 ARG A O 1
ATOM 677 N N . THR A 1 89 ? 4.103 1.042 0.698 1.00 88.31 89 THR A N 1
ATOM 678 C CA . THR A 1 89 ? 3.108 0.809 1.734 1.00 88.31 89 THR A CA 1
ATOM 679 C C . THR A 1 89 ? 2.247 2.044 1.899 1.00 88.31 89 THR A C 1
ATOM 681 O O . THR A 1 89 ? 2.740 3.172 1.909 1.00 88.31 89 THR A O 1
ATOM 684 N N . VAL A 1 90 ? 0.943 1.834 2.019 1.00 89.94 90 VAL A N 1
ATOM 685 C CA . VAL A 1 90 ? 0.014 2.862 2.479 1.00 89.94 90 VAL A CA 1
ATOM 686 C C . VAL A 1 90 ? -0.555 2.401 3.807 1.00 89.94 90 VAL A C 1
ATOM 688 O O . VAL A 1 90 ? -1.178 1.344 3.887 1.00 89.94 90 VAL A O 1
ATOM 691 N N . TYR A 1 91 ? -0.302 3.196 4.834 1.00 90.56 91 TYR A N 1
ATOM 692 C CA . TYR A 1 91 ? -0.765 2.995 6.194 1.00 90.56 91 TYR A CA 1
ATOM 693 C C . TYR A 1 91 ? -2.026 3.831 6.426 1.00 90.56 91 TYR A C 1
ATOM 695 O O . TYR A 1 91 ? -2.072 5.014 6.081 1.00 90.56 91 TYR A O 1
ATOM 703 N N . PHE A 1 92 ? -3.061 3.201 6.963 1.00 91.25 92 PHE A N 1
ATOM 704 C CA . PHE A 1 92 ? -4.303 3.837 7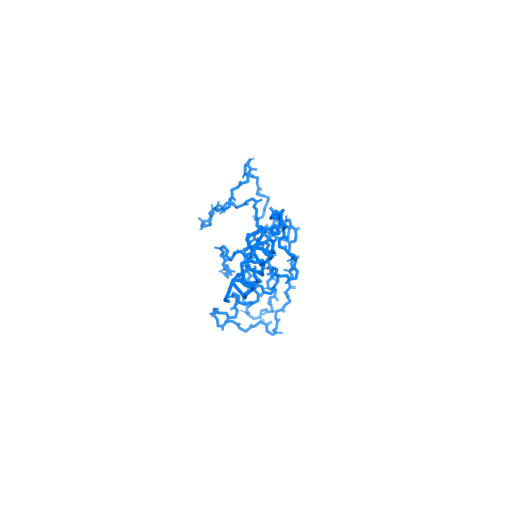.375 1.00 91.25 92 PHE A CA 1
ATOM 705 C C . PHE A 1 92 ? -4.320 3.825 8.896 1.00 91.25 92 PHE A C 1
ATOM 707 O O . PHE A 1 92 ? -4.627 2.796 9.495 1.00 91.25 92 PHE A O 1
ATOM 714 N N . ASP A 1 93 ? -3.964 4.971 9.467 1.00 88.38 93 ASP A N 1
ATOM 715 C CA . ASP A 1 93 ? -3.935 5.213 10.905 1.00 88.38 93 ASP A CA 1
ATOM 716 C C . ASP A 1 93 ? -5.353 5.511 11.380 1.00 88.38 93 ASP A C 1
ATOM 718 O O . ASP A 1 93 ? -5.934 6.550 11.032 1.00 88.38 93 ASP A O 1
ATOM 722 N N . PHE A 1 94 ? -5.942 4.587 12.121 1.00 86.44 94 PHE A N 1
ATOM 723 C CA . PHE A 1 94 ? -7.268 4.746 12.680 1.00 86.44 94 PHE A CA 1
ATOM 724 C C . PHE A 1 94 ? -7.190 5.150 14.148 1.00 86.44 94 PHE A C 1
ATOM 726 O O . PHE A 1 94 ? -6.285 4.792 14.895 1.00 86.44 94 PHE A O 1
ATOM 733 N N . LYS A 1 95 ? -8.200 5.889 14.608 1.00 80.44 95 LYS A N 1
ATOM 734 C CA . LYS A 1 95 ? -8.393 6.046 16.048 1.00 80.44 95 LYS A CA 1
ATOM 735 C C . LYS A 1 95 ? -9.005 4.766 16.612 1.00 80.44 95 LYS A C 1
ATOM 737 O O . LYS A 1 95 ? -9.944 4.212 16.035 1.00 80.44 95 LYS A O 1
ATOM 742 N N . GLU A 1 96 ? -8.525 4.365 17.786 1.00 71.75 96 GLU A N 1
ATOM 743 C CA . GLU A 1 96 ? -9.167 3.349 18.627 1.00 71.75 96 GLU A CA 1
ATOM 744 C C . GLU A 1 96 ? -10.695 3.566 18.665 1.00 71.75 96 GLU A C 1
ATOM 746 O O . GLU A 1 96 ? -11.142 4.702 18.877 1.00 71.75 96 GLU A O 1
ATOM 751 N N . PRO A 1 97 ? -11.521 2.520 18.465 1.00 72.12 97 PRO A N 1
ATOM 752 C CA . PRO A 1 97 ? -11.197 1.087 18.522 1.00 72.12 97 PRO A CA 1
ATOM 753 C C . PRO A 1 97 ? -10.935 0.419 17.158 1.00 72.12 97 PRO A C 1
ATOM 755 O O . PRO A 1 97 ? -10.943 -0.812 17.063 1.00 72.12 97 PRO A O 1
ATOM 758 N N . ILE A 1 98 ? -10.823 1.193 16.075 1.00 74.56 98 ILE A N 1
ATOM 759 C CA . ILE A 1 98 ? -10.607 0.631 14.740 1.00 74.56 98 ILE A CA 1
ATOM 760 C C . ILE A 1 98 ? -9.117 0.341 14.594 1.00 74.56 98 ILE A C 1
ATOM 762 O O . ILE A 1 98 ? -8.286 1.190 14.889 1.00 74.56 98 ILE A O 1
ATOM 766 N N . LYS A 1 99 ? 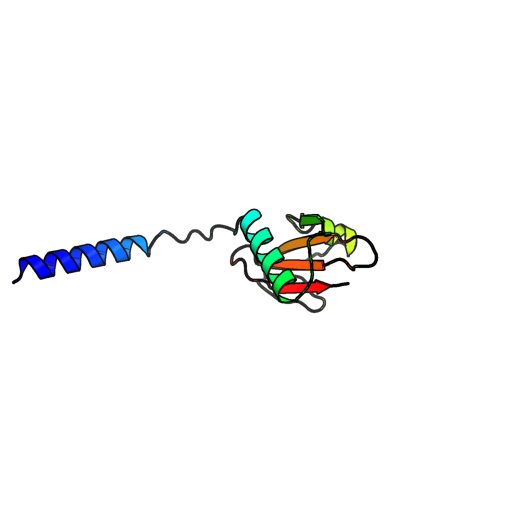-8.798 -0.876 14.163 1.00 78.62 99 LYS A N 1
ATOM 767 C CA . LYS A 1 99 ? -7.417 -1.306 13.976 1.00 78.62 99 LYS A CA 1
ATOM 768 C C . LYS A 1 99 ? -6.830 -0.760 12.686 1.00 78.62 99 LYS A C 1
ATOM 770 O O . LYS A 1 99 ? -7.541 -0.656 11.682 1.00 78.62 99 LYS A O 1
ATOM 775 N N . ASP A 1 100 ? -5.531 -0.517 12.717 1.00 86.38 100 ASP A N 1
ATOM 776 C CA . ASP A 1 100 ? -4.805 0.023 11.584 1.00 86.38 100 ASP A CA 1
ATOM 777 C C . ASP A 1 100 ? -4.743 -0.946 10.406 1.00 86.38 100 ASP A C 1
ATOM 779 O O . ASP A 1 100 ? -4.862 -2.173 10.540 1.00 86.38 100 ASP A O 1
ATOM 783 N N . ILE A 1 101 ? -4.590 -0.367 9.215 1.00 88.69 101 ILE A N 1
ATOM 784 C CA . ILE A 1 101 ? -4.544 -1.123 7.967 1.00 88.69 101 ILE A CA 1
ATOM 785 C C . ILE A 1 101 ? -3.294 -0.758 7.189 1.00 88.69 101 ILE A C 1
ATOM 787 O O . ILE A 1 101 ? -2.995 0.408 6.948 1.00 88.69 101 ILE A O 1
ATOM 791 N N . TRP A 1 102 ? -2.616 -1.790 6.713 1.00 89.50 102 TRP A N 1
ATOM 792 C CA . TRP A 1 102 ? -1.434 -1.695 5.880 1.00 89.50 102 TRP A CA 1
ATOM 793 C C . TRP A 1 102 ? -1.759 -2.255 4.500 1.00 89.50 102 TRP A C 1
ATOM 795 O O . TRP A 1 102 ? -2.203 -3.397 4.363 1.00 89.50 102 TRP A O 1
ATOM 805 N N . VAL A 1 103 ? -1.544 -1.454 3.462 1.00 88.38 103 VAL A N 1
ATOM 806 C CA . VAL A 1 103 ? -1.743 -1.875 2.074 1.00 88.38 103 VAL A CA 1
ATOM 807 C C . VAL A 1 103 ? -0.407 -1.898 1.359 1.00 88.38 103 VAL A C 1
ATOM 809 O O . VAL A 1 103 ? 0.264 -0.873 1.259 1.00 88.38 103 VAL A O 1
ATOM 812 N N . PHE A 1 104 ? -0.046 -3.066 0.841 1.00 86.88 104 PHE A N 1
ATOM 813 C CA . PHE A 1 104 ? 1.202 -3.305 0.128 1.00 86.88 104 PHE A CA 1
ATOM 814 C C . PHE A 1 104 ? 0.932 -3.298 -1.375 1.00 86.88 104 PHE A C 1
ATOM 816 O O . PHE A 1 104 ? 0.082 -4.054 -1.847 1.00 86.88 104 PHE A O 1
ATOM 823 N N . ILE A 1 105 ? 1.627 -2.445 -2.127 1.00 85.75 105 ILE A N 1
ATOM 824 C CA . ILE A 1 105 ? 1.390 -2.234 -3.563 1.00 85.75 105 ILE A CA 1
ATOM 825 C C . ILE A 1 105 ? 2.706 -2.337 -4.323 1.00 85.75 105 ILE A C 1
ATOM 827 O O . ILE A 1 105 ? 3.682 -1.711 -3.921 1.00 85.75 105 ILE A O 1
ATOM 831 N N . ASP A 1 106 ? 2.742 -3.087 -5.423 1.00 83.69 106 ASP A N 1
ATOM 832 C CA . ASP A 1 106 ? 3.925 -3.171 -6.286 1.00 83.69 106 ASP A CA 1
ATOM 833 C C . ASP A 1 106 ? 4.179 -1.808 -6.942 1.00 83.69 106 ASP A C 1
ATOM 835 O O . ASP A 1 106 ? 3.283 -1.214 -7.546 1.00 83.69 106 ASP A O 1
ATOM 839 N N . LYS A 1 107 ? 5.394 -1.277 -6.790 1.00 81.62 107 LYS A N 1
ATOM 840 C CA . LYS A 1 107 ? 5.700 0.106 -7.180 1.00 81.62 107 LYS A CA 1
ATOM 841 C C . LYS A 1 107 ? 5.766 0.304 -8.702 1.00 81.62 107 LYS A C 1
ATOM 843 O O . LYS A 1 107 ? 5.630 1.432 -9.166 1.00 81.62 107 LYS A O 1
ATOM 848 N N . ASP A 1 108 ? 5.970 -0.766 -9.471 1.00 81.88 108 ASP A N 1
ATOM 849 C CA . ASP A 1 108 ? 6.133 -0.696 -10.927 1.00 81.88 108 ASP A CA 1
ATOM 850 C C . ASP A 1 108 ? 4.804 -0.943 -11.652 1.00 81.88 108 ASP A C 1
ATOM 852 O O . ASP A 1 108 ? 4.534 -0.341 -12.689 1.00 81.88 108 ASP A O 1
ATOM 856 N N . THR A 1 109 ? 3.958 -1.815 -11.101 1.00 82.50 109 THR A N 1
ATOM 857 C CA . THR A 1 109 ? 2.679 -2.221 -11.707 1.00 82.50 109 THR A CA 1
ATOM 858 C C . THR A 1 109 ? 1.465 -1.555 -11.064 1.00 82.50 109 THR A C 1
ATOM 860 O O . THR A 1 109 ? 0.420 -1.430 -11.703 1.00 82.50 109 THR A O 1
ATOM 863 N N . GLY A 1 110 ? 1.579 -1.118 -9.807 1.00 83.25 110 GLY A N 1
ATOM 864 C CA . GLY A 1 110 ? 0.459 -0.606 -9.022 1.00 83.25 110 GLY A CA 1
ATOM 865 C C . GLY A 1 110 ? -0.513 -1.698 -8.568 1.00 83.25 110 GLY A C 1
ATOM 866 O O . GLY A 1 110 ? -1.624 -1.377 -8.150 1.00 83.25 110 GLY A O 1
ATOM 867 N N . GLU A 1 111 ? -0.133 -2.975 -8.665 1.00 84.50 111 GLU A N 1
ATOM 868 C CA . GLU A 1 111 ? -0.944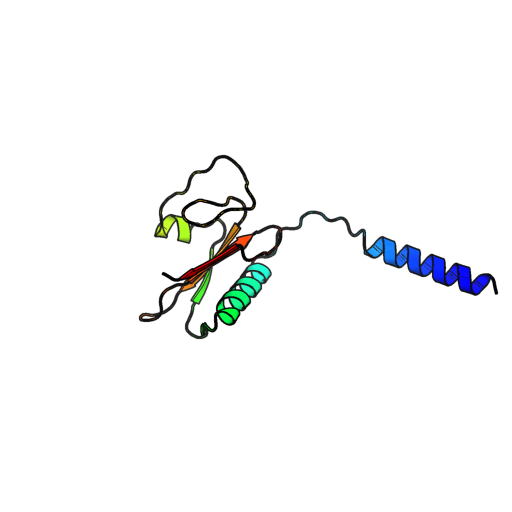 -4.097 -8.195 1.00 84.50 111 GLU A CA 1
ATOM 869 C C . GLU A 1 111 ? -0.981 -4.143 -6.661 1.00 84.50 111 GLU A C 1
ATOM 871 O O . GLU A 1 111 ? 0.043 -3.981 -5.996 1.00 84.50 111 GLU A O 1
ATOM 876 N N . VAL A 1 112 ? -2.166 -4.379 -6.088 1.00 85.38 112 VAL A N 1
ATOM 877 C CA . VAL A 1 112 ? -2.322 -4.604 -4.644 1.00 85.38 112 VAL A CA 1
ATOM 878 C C . VAL A 1 112 ? -1.855 -6.014 -4.320 1.00 85.38 112 VAL A C 1
ATOM 880 O O . VAL A 1 112 ? -2.464 -6.989 -4.749 1.00 85.38 112 VAL A O 1
ATOM 883 N N . LEU A 1 113 ? -0.803 -6.107 -3.520 1.00 82.56 113 LEU A N 1
ATOM 884 C CA . LEU A 1 113 ? -0.168 -7.364 -3.151 1.00 82.56 113 LEU A CA 1
ATOM 885 C C . LEU A 1 113 ? -0.831 -7.979 -1.915 1.00 82.56 113 LEU A C 1
ATOM 887 O O . LEU A 1 113 ? -1.036 -9.188 -1.861 1.00 82.56 113 LEU A O 1
ATOM 891 N N . GLU A 1 114 ? -1.174 -7.153 -0.921 1.00 83.56 114 GLU A N 1
ATOM 892 C CA . GLU A 1 114 ? -1.862 -7.576 0.305 1.00 83.56 114 GLU A CA 1
ATOM 893 C C . GLU A 1 114 ? -2.503 -6.371 1.015 1.00 83.56 114 GLU A C 1
ATOM 895 O O . GLU A 1 114 ? -2.009 -5.244 0.932 1.00 83.56 114 GLU A O 1
ATOM 900 N N . VAL A 1 115 ? -3.595 -6.619 1.744 1.00 85.44 115 VAL A N 1
ATOM 901 C CA . VAL A 1 115 ? -4.227 -5.645 2.647 1.00 85.44 115 VAL A CA 1
ATOM 902 C C . VAL A 1 115 ? -4.311 -6.287 4.024 1.00 85.44 115 VAL A C 1
ATOM 904 O O . VAL A 1 115 ? -5.210 -7.097 4.284 1.00 85.44 115 VAL A O 1
ATOM 907 N N . TYR A 1 116 ? -3.379 -5.916 4.890 1.00 84.38 116 TYR A N 1
ATOM 908 C CA . TYR A 1 116 ? -3.240 -6.428 6.243 1.00 84.38 116 TYR A CA 1
ATOM 909 C C . TYR A 1 116 ? -3.977 -5.523 7.230 1.00 84.38 116 TYR A C 1
ATOM 911 O O . TYR A 1 116 ? -3.804 -4.309 7.212 1.00 84.38 116 TYR A O 1
ATOM 919 N N . GLN A 1 117 ? -4.805 -6.128 8.072 1.00 84.00 117 GLN A N 1
ATOM 920 C CA . GLN A 1 117 ? -5.466 -5.478 9.197 1.00 84.00 117 GLN A CA 1
ATOM 921 C C . GLN A 1 117 ? -4.912 -6.130 10.460 1.00 84.00 117 GLN A C 1
ATOM 923 O O . GLN A 1 117 ? -4.861 -7.365 10.521 1.00 84.00 117 GLN A O 1
ATOM 928 N N . GLU A 1 118 ? -4.478 -5.323 11.425 1.00 76.06 118 GLU A N 1
ATOM 929 C CA . GLU A 1 118 ? -4.024 -5.832 12.729 1.00 76.06 118 GLU A CA 1
ATOM 930 C C . GLU A 1 118 ? -5.140 -6.536 13.510 1.00 76.06 118 GLU A C 1
ATOM 932 O O . GLU A 1 118 ? -4.863 -7.210 14.529 1.00 76.06 118 GLU A O 1
#

pLDDT: mean 72.19, std 16.48, range [44.19, 92.75]

Radius of gyration: 20.76 Å; chains: 1; bounding box: 36×24×74 Å

Sequence (118 aa):
MGKRIAAVALLMAFSLLFIIGIAAAQEVTADKIKEVAIAAVKAKGINIEEAVVIYDDGNKLMEEHFGIVQVEEPNHGILKRGFMKNYRTVYFDFKEPIKDIWVFIDKDTGEVLEVYQE

Foldseek 3Di:
DVVVVVVVVVVVVVVVVVVPPPPPLDWDDLVLLQVLQVVVCVVVVDDLPQWDKDKAVPCPVVCVVPNDDDDDDADPDDDDPHDHDAWIWIKTHHDPPAFIWIWIAGGRPRHTHDIDTD

Secondary structure (DSSP, 8-state):
-HHHHHHHHHHHHHHHHHH-------PPPHHHHHHHHHHHHHHTT---TT-EEEEETTSHHHHHHH-----SS--S---SS---SSEEEEEEE--TTSPPEEEEEETTT--EEEEEE-